Protein AF-A0A7K0GIQ5-F1 (afdb_monomer_lite)

InterPro domains:
  IPR002514 Transposase IS3/IS911family [PF01527] (7-69)
  IPR009057 Homedomain-like superfamily [SSF46689] (8-67)

Structure (mmCIF, N/CA/C/O backbone):
data_AF-A0A7K0GIQ5-F1
#
_entry.id   AF-A0A7K0GIQ5-F1
#
loop_
_atom_site.group_PDB
_atom_site.id
_atom_site.type_symbol
_atom_site.label_atom_id
_atom_site.label_alt_id
_atom_site.label_comp_id
_atom_site.label_asym_id
_atom_site.label_entity_id
_atom_site.label_seq_id
_atom_site.pdbx_PDB_ins_code
_atom_site.Cartn_x
_atom_site.Cartn_y
_atom_site.Cartn_z
_atom_site.occupancy
_atom_site.B_iso_or_equiv
_atom_site.auth_seq_id
_atom_site.auth_comp_id
_atom_site.auth_asym_id
_atom_site.auth_atom_id
_atom_site.pdbx_PDB_model_num
ATOM 1 N N . MET A 1 1 ? -0.412 -12.003 -29.679 1.00 37.84 1 MET A N 1
ATOM 2 C CA . MET A 1 1 ? -0.560 -11.074 -28.536 1.00 37.84 1 MET A CA 1
ATOM 3 C C . MET A 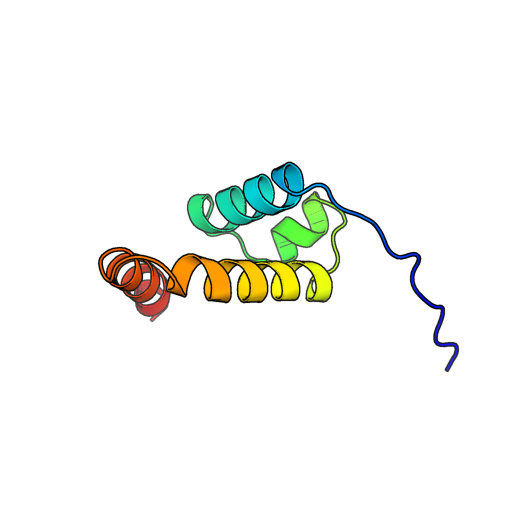1 1 ? 0.823 -10.590 -28.141 1.00 37.84 1 MET A C 1
ATOM 5 O O . MET A 1 1 ? 1.619 -11.387 -27.662 1.00 37.84 1 MET A O 1
ATOM 9 N N . SER A 1 2 ? 1.155 -9.332 -28.424 1.00 46.69 2 SER A N 1
ATOM 10 C CA . SER A 1 2 ? 2.472 -8.772 -28.109 1.00 46.69 2 SER A CA 1
ATOM 11 C C . SER A 1 2 ? 2.618 -8.643 -26.593 1.00 46.69 2 SER A C 1
ATOM 13 O O . SER A 1 2 ? 2.038 -7.741 -25.991 1.00 46.69 2 SER A O 1
ATOM 15 N N . ASN A 1 3 ? 3.385 -9.540 -25.970 1.00 55.16 3 ASN A N 1
ATOM 16 C CA . ASN A 1 3 ? 3.860 -9.372 -24.597 1.00 55.16 3 ASN A CA 1
ATOM 17 C C . ASN A 1 3 ? 4.893 -8.241 -24.602 1.00 55.16 3 ASN A C 1
ATOM 19 O O . ASN A 1 3 ? 6.101 -8.467 -24.632 1.00 55.16 3 ASN A O 1
ATOM 23 N N . LYS A 1 4 ? 4.407 -6.996 -24.657 1.00 54.31 4 LYS A N 1
ATOM 24 C CA . LYS A 1 4 ? 5.232 -5.809 -24.465 1.00 54.31 4 LYS A CA 1
ATOM 25 C C . LYS A 1 4 ? 5.734 -5.903 -23.028 1.00 54.31 4 LYS A C 1
ATOM 27 O O . LYS A 1 4 ? 4.964 -5.664 -22.098 1.00 54.31 4 LYS A O 1
ATOM 32 N N . LEU A 1 5 ? 6.977 -6.358 -22.858 1.00 53.53 5 LEU A N 1
ATOM 33 C CA . LEU A 1 5 ? 7.670 -6.370 -21.575 1.00 53.53 5 LEU A CA 1
ATOM 34 C C . LEU A 1 5 ? 7.531 -4.962 -21.006 1.00 53.53 5 LEU A C 1
ATOM 36 O O . LEU A 1 5 ? 8.105 -4.011 -21.533 1.00 53.53 5 LEU A O 1
ATOM 40 N N . ARG A 1 6 ? 6.660 -4.803 -20.004 1.00 58.34 6 ARG A N 1
ATOM 41 C CA . ARG A 1 6 ? 6.522 -3.525 -19.318 1.00 58.34 6 ARG A CA 1
ATOM 42 C C . ARG A 1 6 ? 7.876 -3.239 -18.697 1.00 58.34 6 ARG A C 1
ATOM 44 O O . ARG A 1 6 ? 8.356 -4.043 -17.897 1.00 58.34 6 ARG A O 1
ATOM 51 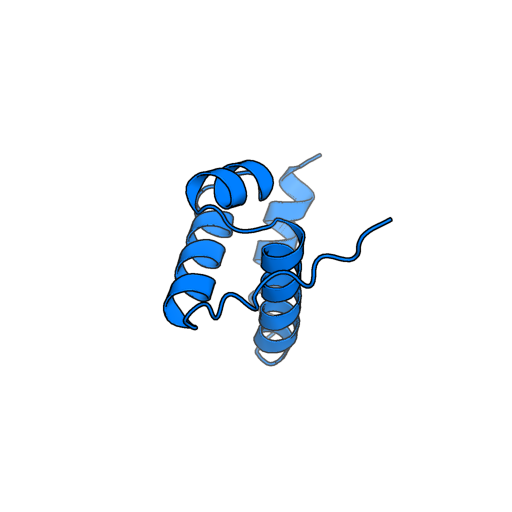N N . GLU A 1 7 ? 8.460 -2.113 -19.092 1.00 59.44 7 GLU A N 1
ATOM 52 C CA . GLU A 1 7 ? 9.602 -1.492 -18.431 1.00 59.44 7 GLU A CA 1
ATOM 53 C C . GLU A 1 7 ? 9.453 -1.692 -16.920 1.00 59.44 7 GLU A C 1
ATOM 55 O O . GLU A 1 7 ? 8.424 -1.323 -16.334 1.00 59.44 7 GLU A O 1
ATOM 60 N N . ARG A 1 8 ? 10.434 -2.353 -16.294 1.00 59.97 8 ARG A N 1
ATOM 61 C CA . ARG A 1 8 ? 10.416 -2.595 -14.850 1.00 59.97 8 ARG A CA 1
ATOM 62 C C . ARG A 1 8 ? 10.541 -1.247 -14.152 1.00 59.97 8 ARG A C 1
ATOM 64 O O . ARG A 1 8 ? 11.640 -0.764 -13.903 1.00 59.97 8 ARG A O 1
ATOM 71 N N . LYS A 1 9 ? 9.401 -0.639 -13.828 1.00 72.75 9 LYS A N 1
ATOM 72 C CA . LYS A 1 9 ? 9.352 0.538 -12.966 1.00 72.75 9 LYS A CA 1
ATOM 73 C C . LYS A 1 9 ? 9.893 0.137 -11.597 1.00 72.75 9 LYS A C 1
ATOM 75 O O . LYS A 1 9 ? 9.285 -0.663 -10.883 1.00 72.75 9 LYS A O 1
ATOM 80 N N . ASN A 1 10 ? 11.055 0.676 -11.254 1.00 78.94 10 ASN A N 1
ATOM 81 C CA . ASN A 1 10 ? 11.628 0.529 -9.928 1.00 78.94 10 ASN A CA 1
ATOM 82 C C . ASN A 1 10 ? 11.011 1.593 -9.026 1.00 78.94 10 ASN A C 1
ATOM 84 O O . ASN A 1 10 ? 11.209 2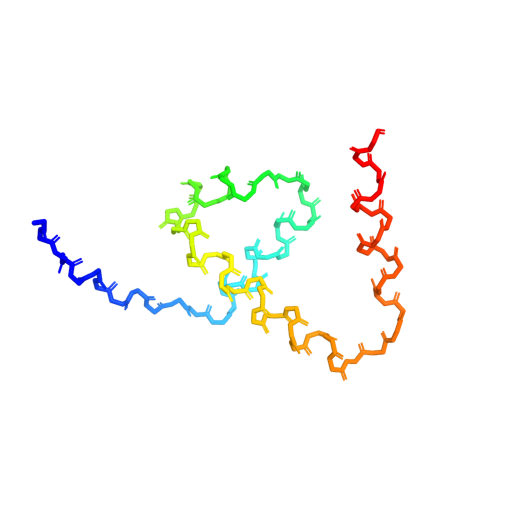.787 -9.222 1.00 78.94 10 ASN A O 1
ATOM 88 N N . TYR A 1 11 ? 10.237 1.142 -8.048 1.00 86.44 11 TYR A N 1
ATOM 89 C CA . TYR A 1 11 ? 9.663 2.004 -7.027 1.00 86.44 11 TYR A CA 1
ATOM 90 C C . TYR A 1 11 ? 10.522 1.924 -5.770 1.00 86.44 11 TYR A C 1
ATOM 92 O O . TYR A 1 11 ? 10.889 0.821 -5.345 1.00 86.44 11 TYR A O 1
ATOM 100 N N . SER A 1 12 ? 10.824 3.078 -5.172 1.00 89.38 12 SER A N 1
ATOM 101 C CA . SER A 1 12 ? 11.562 3.134 -3.913 1.00 89.38 12 SER A CA 1
ATOM 102 C C . SER A 1 12 ? 10.773 2.457 -2.791 1.00 89.38 12 SER A C 1
ATOM 104 O O . SER A 1 12 ? 9.541 2.395 -2.813 1.00 89.38 12 SER A O 1
ATOM 106 N N . MET A 1 13 ? 11.488 1.932 -1.797 1.00 86.12 13 MET A N 1
ATOM 107 C CA . MET A 1 13 ? 10.878 1.294 -0.627 1.00 86.12 13 MET A CA 1
ATOM 108 C C . MET A 1 13 ? 9.938 2.255 0.110 1.00 86.12 13 MET A C 1
ATOM 110 O O . MET A 1 13 ? 8.809 1.896 0.431 1.00 86.12 13 MET A O 1
ATOM 114 N N . GLU A 1 14 ? 10.383 3.497 0.301 1.00 88.19 14 GLU A N 1
ATOM 115 C CA . GLU A 1 14 ? 9.609 4.555 0.949 1.00 88.19 14 GLU A CA 1
ATOM 116 C C . GLU A 1 14 ? 8.288 4.825 0.219 1.00 88.19 14 GLU A C 1
ATOM 118 O O . GLU A 1 14 ? 7.239 4.946 0.847 1.00 88.19 14 GLU A O 1
ATOM 123 N N . PHE A 1 15 ? 8.311 4.850 -1.117 1.00 90.62 15 PHE A N 1
ATOM 124 C CA . PHE A 1 15 ? 7.106 5.058 -1.912 1.00 90.62 15 PHE A CA 1
ATOM 125 C C . PHE A 1 15 ? 6.102 3.912 -1.748 1.00 90.62 15 PHE A C 1
ATOM 127 O O . PHE A 1 15 ? 4.910 4.159 -1.567 1.00 90.62 15 PHE A O 1
ATOM 134 N N . LYS A 1 16 ? 6.580 2.661 -1.768 1.00 89.50 16 LYS A N 1
ATOM 135 C CA . LYS A 1 16 ? 5.729 1.481 -1.546 1.00 89.50 16 LYS A CA 1
ATOM 136 C C . LYS A 1 16 ? 5.073 1.530 -0.166 1.00 89.50 16 LYS A C 1
ATOM 138 O O . LYS A 1 16 ? 3.865 1.339 -0.062 1.00 89.50 16 LYS A O 1
ATOM 143 N N . LEU A 1 17 ? 5.860 1.841 0.867 1.00 88.12 17 LEU A N 1
ATOM 144 C CA . LEU A 1 17 ? 5.392 1.946 2.250 1.00 88.12 17 LEU A CA 1
ATOM 145 C C . LEU A 1 17 ? 4.370 3.069 2.433 1.00 88.12 17 LEU A C 1
ATOM 147 O O . LEU A 1 17 ? 3.323 2.844 3.030 1.00 88.12 17 LEU A O 1
ATOM 151 N N . ARG A 1 18 ? 4.633 4.258 1.881 1.00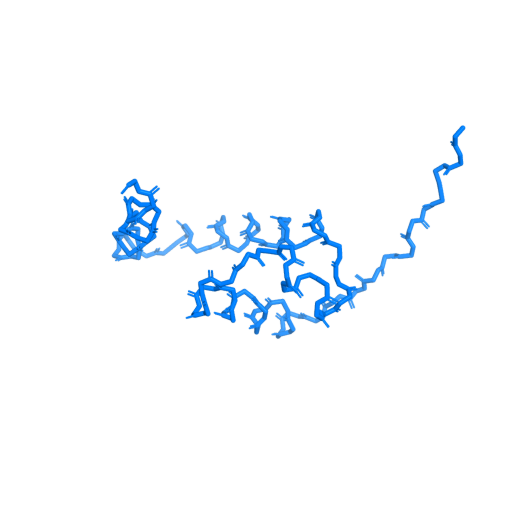 89.81 18 ARG A N 1
ATOM 152 C CA . ARG A 1 18 ? 3.717 5.405 1.964 1.00 89.81 18 ARG A CA 1
ATOM 153 C C . ARG A 1 18 ? 2.347 5.082 1.373 1.00 89.81 18 ARG A C 1
ATOM 155 O O . ARG A 1 18 ? 1.324 5.437 1.945 1.00 89.81 18 ARG A O 1
ATOM 162 N N . MET A 1 19 ? 2.332 4.387 0.242 1.00 89.56 19 MET A N 1
ATOM 163 C CA . MET A 1 19 ? 1.097 4.024 -0.445 1.00 89.56 19 MET A CA 1
ATOM 164 C C . MET A 1 19 ? 0.337 2.909 0.273 1.00 89.56 19 MET A C 1
ATOM 166 O O . MET A 1 19 ? -0.882 2.971 0.356 1.00 89.56 19 MET A O 1
ATOM 170 N N . LEU A 1 20 ? 1.035 1.910 0.822 1.00 87.38 20 LEU A N 1
ATOM 171 C CA . LEU A 1 20 ? 0.404 0.898 1.673 1.00 87.38 20 LEU A CA 1
ATOM 172 C C . LEU A 1 20 ? -0.196 1.538 2.924 1.00 87.38 20 LEU A C 1
ATOM 174 O O . LEU A 1 20 ? -1.353 1.287 3.236 1.00 87.38 20 LEU A O 1
ATOM 178 N N . LYS A 1 21 ? 0.540 2.438 3.581 1.00 86.06 21 LYS A N 1
ATOM 179 C CA . LYS A 1 21 ? 0.031 3.204 4.721 1.00 86.06 21 LYS A CA 1
ATOM 180 C C . LYS A 1 21 ? -1.255 3.956 4.365 1.00 86.06 21 LYS A C 1
ATOM 182 O O . LYS A 1 21 ? -2.258 3.790 5.046 1.00 86.06 21 LYS A O 1
ATOM 187 N N . GLU A 1 22 ? -1.268 4.701 3.259 1.00 87.50 22 GLU A N 1
ATOM 188 C CA . GLU A 1 22 ? -2.472 5.414 2.808 1.00 87.50 22 GLU A CA 1
ATOM 189 C C . GLU A 1 22 ? -3.627 4.461 2.462 1.00 87.50 22 GLU A C 1
ATOM 191 O O . GLU A 1 22 ? -4.785 4.786 2.717 1.00 87.50 22 GLU A O 1
ATOM 196 N N . TYR A 1 23 ? -3.344 3.283 1.899 1.00 87.62 23 TYR A N 1
ATOM 197 C CA . TYR A 1 23 ? -4.364 2.265 1.635 1.00 87.62 23 TYR A CA 1
ATOM 198 C C . TYR A 1 23 ? -5.062 1.816 2.924 1.00 87.62 23 TYR A C 1
ATOM 200 O O . TYR A 1 23 ? -6.294 1.820 2.970 1.00 87.62 23 TYR A O 1
ATOM 208 N N . TYR A 1 24 ? -4.290 1.492 3.963 1.00 83.44 24 TYR A N 1
ATOM 209 C CA . TYR A 1 24 ? -4.832 1.045 5.246 1.00 83.44 24 TYR A CA 1
ATOM 210 C C . TYR A 1 24 ? -5.499 2.182 6.037 1.00 83.44 24 TYR A C 1
ATOM 212 O O . TYR A 1 24 ? -6.562 1.968 6.609 1.00 83.44 24 TYR A O 1
ATOM 220 N N . GLU A 1 25 ? -4.946 3.401 6.022 1.00 84.31 25 GLU A N 1
ATOM 221 C CA . GLU A 1 25 ? -5.502 4.549 6.760 1.00 84.31 25 GLU A CA 1
ATOM 222 C C . GLU A 1 25 ? -6.759 5.141 6.107 1.00 84.31 25 GLU A C 1
ATOM 224 O O . GLU A 1 25 ? -7.684 5.558 6.798 1.00 84.31 25 GLU A O 1
ATOM 229 N N . SER A 1 26 ? -6.813 5.202 4.773 1.00 79.94 26 SER A N 1
ATOM 230 C CA . SER A 1 26 ? -7.925 5.858 4.068 1.00 79.94 26 SER A CA 1
ATOM 231 C C . SER A 1 26 ? -9.148 4.963 3.865 1.00 79.94 26 SER A C 1
ATOM 233 O O . SER A 1 26 ? -10.187 5.452 3.420 1.00 79.94 26 SER A O 1
ATOM 235 N N . GLY A 1 27 ? -9.016 3.645 4.070 1.00 76.75 27 GLY A N 1
ATOM 236 C CA . GLY A 1 27 ? -10.045 2.662 3.709 1.00 76.75 27 GLY A CA 1
ATOM 237 C C . GLY A 1 27 ? -10.389 2.639 2.209 1.00 76.75 27 GLY A C 1
ATOM 238 O O . GLY A 1 27 ? -11.387 2.035 1.804 1.00 76.75 27 GLY A O 1
ATOM 239 N N . SER A 1 28 ? -9.588 3.304 1.367 1.00 78.88 28 SER A N 1
ATOM 240 C CA . SER A 1 28 ? -9.819 3.409 -0.073 1.00 78.88 28 SER A CA 1
ATOM 241 C C . SER A 1 28 ? -9.637 2.067 -0.766 1.00 78.88 28 SER A C 1
ATOM 243 O O . SER A 1 28 ? -8.872 1.205 -0.343 1.00 78.88 28 SER A O 1
ATOM 245 N N . THR A 1 29 ? -10.287 1.891 -1.914 1.00 84.56 29 THR A N 1
ATOM 246 C CA . THR A 1 29 ? -10.026 0.708 -2.733 1.00 84.56 29 THR A CA 1
ATOM 247 C C . THR A 1 29 ? -8.643 0.796 -3.376 1.00 84.56 29 THR A C 1
ATOM 249 O O . THR A 1 29 ? -8.228 1.857 -3.855 1.00 84.56 29 THR A O 1
ATOM 252 N N . LYS A 1 30 ? -7.957 -0.349 -3.476 1.00 84.88 30 LYS A N 1
ATOM 253 C CA . LYS A 1 30 ? -6.670 -0.480 -4.183 1.00 84.88 30 LYS A CA 1
ATOM 254 C C . LYS A 1 30 ? -6.724 0.153 -5.573 1.00 84.88 30 LYS A C 1
ATOM 256 O O . LYS A 1 30 ? -5.800 0.847 -5.969 1.00 84.88 30 LYS A O 1
ATOM 261 N N . TYR A 1 31 ? -7.839 -0.027 -6.287 1.00 85.00 31 TYR A N 1
ATOM 262 C CA . TYR A 1 31 ? -8.066 0.555 -7.611 1.00 85.00 31 TYR A CA 1
ATOM 263 C C . TYR A 1 31 ? -7.974 2.088 -7.621 1.00 85.00 31 TYR A C 1
ATOM 265 O O . TYR A 1 31 ? -7.279 2.655 -8.466 1.00 85.00 31 TYR A O 1
ATOM 273 N N . ARG A 1 32 ? -8.634 2.771 -6.673 1.00 85.38 32 ARG A N 1
ATOM 274 C CA . ARG A 1 32 ? -8.577 4.238 -6.563 1.00 85.38 32 ARG A CA 1
ATOM 275 C C . ARG A 1 32 ? -7.156 4.718 -6.286 1.00 85.38 32 ARG A C 1
ATOM 277 O O . ARG A 1 32 ? -6.702 5.667 -6.921 1.00 85.38 32 ARG A O 1
ATOM 284 N N . LEU A 1 33 ? -6.449 4.027 -5.396 1.00 88.25 33 LEU A N 1
ATOM 285 C CA . LEU A 1 33 ? -5.084 4.380 -5.023 1.00 88.25 33 LEU A CA 1
ATOM 286 C C . LEU A 1 33 ? -4.092 4.142 -6.172 1.00 88.25 33 LEU A C 1
ATOM 288 O O . LEU A 1 33 ? -3.304 5.019 -6.515 1.00 88.25 33 LEU A O 1
ATOM 292 N N . CYS A 1 34 ? -4.212 3.003 -6.852 1.00 90.06 34 CYS A N 1
ATOM 293 C CA . CYS A 1 34 ? -3.449 2.667 -8.052 1.00 90.06 34 CYS A CA 1
ATOM 294 C C . CYS A 1 34 ? -3.641 3.710 -9.160 1.00 90.06 34 CYS A C 1
ATOM 296 O O . CYS A 1 34 ? -2.666 4.161 -9.761 1.00 90.06 34 CYS A O 1
ATOM 298 N N . LYS A 1 35 ? -4.884 4.160 -9.385 1.00 90.06 35 LYS A N 1
ATOM 299 C CA . LYS A 1 35 ? -5.192 5.219 -10.355 1.00 90.06 35 LYS A CA 1
ATOM 300 C C . LYS A 1 35 ? -4.562 6.559 -9.961 1.00 90.06 35 LYS A C 1
ATOM 302 O O . LYS A 1 35 ? -3.996 7.224 -10.822 1.00 90.06 35 LYS A O 1
ATOM 307 N N . LYS A 1 36 ? -4.612 6.930 -8.676 1.00 90.81 36 LYS A N 1
ATOM 308 C CA . LYS A 1 36 ? -4.004 8.163 -8.143 1.00 90.81 36 LYS A CA 1
ATOM 309 C C . LYS A 1 36 ? -2.487 8.186 -8.348 1.00 90.81 36 LYS A C 1
ATOM 311 O O . LYS A 1 36 ? -1.945 9.189 -8.795 1.00 90.81 36 LYS A O 1
ATOM 316 N N . TYR A 1 37 ? -1.816 7.072 -8.069 1.00 88.56 37 TYR A N 1
ATOM 317 C CA . TYR A 1 37 ? -0.357 6.971 -8.133 1.00 88.56 37 TYR A CA 1
ATOM 318 C C . TYR A 1 37 ? 0.185 6.456 -9.474 1.00 88.56 37 TYR A C 1
ATOM 320 O O . TYR A 1 37 ? 1.396 6.307 -9.628 1.00 88.56 37 TYR A O 1
ATOM 328 N N . SER A 1 38 ? -0.685 6.194 -10.458 1.00 88.69 38 SER A N 1
ATOM 329 C CA . SER A 1 38 ? -0.319 5.566 -11.740 1.00 88.69 38 SER A CA 1
ATOM 330 C C . SER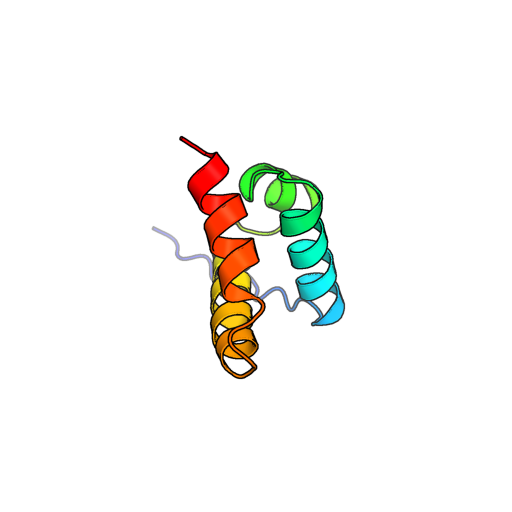 A 1 38 ? 0.488 4.272 -11.559 1.00 88.69 38 SER A C 1
ATOM 332 O O . SER A 1 38 ? 1.478 4.007 -12.253 1.00 88.69 38 SER A O 1
ATOM 334 N N . VAL A 1 39 ? 0.064 3.476 -10.580 1.00 88.75 39 VAL A N 1
ATOM 335 C CA . VAL A 1 39 ? 0.637 2.176 -10.232 1.00 88.75 39 VAL A CA 1
ATOM 336 C C . VAL A 1 39 ? -0.310 1.098 -10.719 1.00 88.75 39 VAL A C 1
ATOM 338 O O . VAL A 1 39 ? -1.526 1.223 -10.613 1.00 88.75 39 VAL A O 1
ATOM 341 N N . ASP A 1 40 ? 0.244 0.022 -11.262 1.00 89.25 40 ASP A N 1
ATOM 342 C CA . ASP A 1 40 ? -0.568 -1.118 -11.655 1.00 89.25 40 ASP A CA 1
ATOM 343 C C . ASP A 1 40 ? -1.113 -1.857 -10.443 1.00 89.25 40 ASP A C 1
ATOM 345 O O . ASP A 1 40 ? -0.372 -2.167 -9.511 1.00 89.25 40 ASP A O 1
ATOM 349 N N . TYR A 1 41 ? -2.382 -2.246 -10.525 1.00 86.31 41 TYR A N 1
ATOM 350 C CA . TYR A 1 41 ? -3.041 -3.046 -9.496 1.00 86.31 41 TYR A CA 1
ATOM 351 C C . TYR A 1 41 ? -2.235 -4.301 -9.133 1.00 86.31 41 TYR A C 1
ATOM 353 O O . TYR A 1 41 ? -1.967 -4.551 -7.964 1.00 86.31 41 TYR A O 1
ATOM 361 N N . VAL A 1 42 ? -1.761 -5.046 -10.139 1.00 87.75 42 VAL A N 1
ATOM 362 C CA . VAL A 1 42 ? -0.956 -6.265 -9.936 1.00 87.75 42 VAL A CA 1
ATOM 363 C C . VAL A 1 42 ? 0.362 -5.959 -9.219 1.00 87.75 42 VAL A C 1
ATOM 365 O O . VAL A 1 42 ? 0.807 -6.734 -8.376 1.00 87.75 42 VAL A O 1
ATOM 368 N N . THR A 1 43 ? 0.990 -4.826 -9.536 1.00 89.19 43 THR A N 1
ATOM 369 C CA . THR A 1 43 ? 2.225 -4.383 -8.879 1.00 89.19 43 THR A CA 1
ATOM 370 C C . THR A 1 43 ? 1.965 -4.043 -7.416 1.00 89.19 43 THR A C 1
ATOM 372 O O . THR A 1 43 ? 2.727 -4.471 -6.553 1.00 89.19 43 THR A O 1
ATOM 375 N N . PHE A 1 44 ? 0.868 -3.339 -7.135 1.00 88.62 44 PHE A N 1
ATOM 376 C CA . PHE A 1 44 ? 0.461 -2.997 -5.777 1.00 88.62 44 PHE A CA 1
ATOM 377 C C . PHE A 1 44 ? 0.123 -4.242 -4.942 1.00 88.62 44 PHE A C 1
ATOM 379 O O . PHE A 1 44 ? 0.650 -4.394 -3.845 1.00 88.62 44 PHE A O 1
ATOM 386 N N . SER A 1 45 ? -0.653 -5.187 -5.486 1.00 87.12 45 SER A N 1
ATOM 387 C CA . SER A 1 45 ? -0.969 -6.460 -4.816 1.00 87.12 45 SER A CA 1
ATOM 388 C C . SER A 1 45 ? 0.274 -7.297 -4.502 1.00 87.12 45 SER A C 1
ATOM 390 O O . SER A 1 45 ? 0.334 -7.951 -3.467 1.00 87.12 45 SER A O 1
ATOM 392 N N . ARG A 1 46 ? 1.300 -7.264 -5.362 1.00 87.69 46 ARG A N 1
ATOM 393 C CA . ARG A 1 46 ? 2.582 -7.929 -5.072 1.00 87.69 46 ARG A CA 1
ATOM 394 C C . ARG A 1 46 ? 3.323 -7.283 -3.910 1.00 87.69 46 ARG A C 1
ATOM 396 O O . ARG A 1 46 ? 4.021 -7.986 -3.189 1.00 87.69 46 ARG A O 1
ATOM 403 N N . TRP A 1 47 ? 3.231 -5.963 -3.755 1.00 88.81 47 TRP A N 1
ATOM 404 C CA . TRP A 1 47 ? 3.828 -5.296 -2.603 1.00 88.81 47 TRP A CA 1
ATOM 405 C C . TRP A 1 47 ? 3.085 -5.657 -1.339 1.00 88.81 47 TRP A C 1
ATOM 407 O O . TRP A 1 47 ? 3.740 -6.071 -0.400 1.00 88.81 47 TRP A O 1
ATOM 417 N N . GLU A 1 48 ? 1.760 -5.567 -1.340 1.00 86.44 48 GLU A N 1
ATOM 418 C CA . GLU A 1 48 ? 0.936 -5.975 -0.203 1.00 86.44 48 GLU A CA 1
ATOM 419 C C . GLU A 1 48 ? 1.321 -7.378 0.280 1.00 86.44 48 GLU A C 1
ATOM 421 O O . GLU A 1 48 ? 1.788 -7.490 1.402 1.00 86.44 48 GLU A O 1
ATOM 426 N N . GLY A 1 49 ? 1.320 -8.398 -0.588 1.00 85.25 49 GLY A N 1
ATOM 427 C CA . GLY A 1 49 ? 1.734 -9.751 -0.188 1.00 85.25 49 GLY A CA 1
ATOM 428 C C . GLY A 1 49 ? 3.206 -9.862 0.244 1.00 85.25 49 GLY A C 1
ATOM 429 O O . GLY A 1 49 ? 3.534 -10.607 1.163 1.00 85.25 49 GLY A O 1
ATOM 430 N N . TYR A 1 50 ? 4.119 -9.103 -0.373 1.00 85.50 50 TYR A N 1
ATOM 431 C CA . TYR A 1 50 ? 5.522 -9.053 0.059 1.00 85.50 50 TYR A CA 1
ATOM 432 C C . TYR A 1 50 ? 5.671 -8.449 1.459 1.00 85.50 50 TYR A C 1
ATOM 434 O O . TYR A 1 50 ? 6.444 -8.956 2.270 1.00 85.50 50 TYR A O 1
ATOM 442 N N . PHE A 1 51 ? 4.955 -7.364 1.743 1.00 82.00 51 PHE A N 1
ATOM 443 C CA . PHE A 1 51 ? 4.997 -6.697 3.034 1.00 82.00 51 PHE A CA 1
ATOM 444 C C . PHE A 1 51 ? 4.238 -7.482 4.091 1.00 82.00 51 PHE A C 1
ATOM 446 O O . PHE A 1 51 ? 4.784 -7.620 5.170 1.00 82.00 51 PHE A O 1
ATOM 453 N N . GLU A 1 52 ? 3.095 -8.076 3.762 1.00 75.81 52 GLU A N 1
ATOM 454 C CA . GLU A 1 52 ? 2.341 -9.003 4.610 1.00 75.81 52 GLU A CA 1
ATOM 455 C C . GLU A 1 52 ? 3.209 -10.203 5.010 1.00 75.81 52 GLU A C 1
ATOM 457 O O . GLU A 1 52 ? 3.379 -10.495 6.187 1.00 75.81 52 GLU A O 1
ATOM 462 N N . SER A 1 53 ? 3.905 -10.829 4.052 1.00 74.62 53 SER A N 1
ATOM 463 C CA . SER A 1 53 ? 4.850 -11.916 4.355 1.00 74.62 53 SER A CA 1
ATOM 464 C C . SER A 1 53 ? 6.016 -11.487 5.253 1.00 74.62 53 SER A C 1
ATOM 466 O O . SER A 1 53 ? 6.588 -12.311 5.961 1.00 74.62 53 SER A O 1
ATOM 468 N N . LYS A 1 54 ? 6.373 -10.196 5.237 1.00 70.25 54 LYS A N 1
ATOM 469 C CA . LYS A 1 54 ? 7.417 -9.626 6.093 1.00 70.25 54 LYS A CA 1
ATOM 470 C C . LYS A 1 54 ? 6.885 -9.150 7.442 1.00 70.25 54 LYS A C 1
ATOM 472 O O . LYS A 1 54 ? 7.618 -9.271 8.419 1.00 70.25 54 LYS A O 1
ATOM 477 N N . THR A 1 55 ? 5.662 -8.633 7.524 1.00 60.69 55 THR A N 1
ATOM 478 C CA . THR A 1 55 ? 5.006 -8.251 8.782 1.00 60.69 55 THR A CA 1
ATOM 479 C C . THR A 1 55 ? 4.607 -9.483 9.579 1.00 60.69 55 THR A C 1
ATOM 481 O O . THR A 1 55 ? 4.761 -9.462 10.792 1.00 60.69 55 THR A O 1
ATOM 484 N N . LEU A 1 56 ? 4.268 -10.594 8.914 1.00 50.75 56 LEU A N 1
ATOM 485 C CA . LEU A 1 56 ? 4.096 -11.919 9.526 1.00 50.75 56 LEU A CA 1
ATOM 486 C C . LEU A 1 56 ? 5.352 -12.433 10.262 1.00 50.75 56 LEU A C 1
ATOM 488 O O . LEU A 1 56 ? 5.271 -13.418 10.991 1.00 50.75 56 LEU A O 1
ATOM 492 N N . SER A 1 57 ? 6.507 -11.770 10.118 1.00 51.75 57 SER A N 1
ATOM 493 C CA . SER A 1 57 ? 7.715 -12.096 10.888 1.00 51.75 57 SER A CA 1
ATOM 494 C C . SER A 1 57 ? 7.714 -11.552 12.327 1.00 51.75 57 SER A C 1
ATOM 496 O O . SER A 1 57 ? 8.655 -11.866 13.049 1.00 51.75 57 SER A O 1
ATOM 498 N N . LEU A 1 58 ? 6.746 -10.727 12.762 1.00 45.34 58 LEU A N 1
ATOM 499 C CA . LEU A 1 58 ? 6.739 -10.092 14.097 1.00 45.34 58 LEU A CA 1
ATOM 500 C C . LEU A 1 58 ? 5.304 -9.863 14.647 1.00 45.34 58 LEU A C 1
ATOM 502 O O . LEU A 1 58 ? 4.346 -9.900 13.885 1.00 45.34 58 LEU A O 1
ATOM 506 N N . PRO A 1 59 ? 5.158 -9.690 15.978 1.00 45.44 59 PRO A N 1
ATOM 507 C CA . PRO A 1 59 ? 4.342 -10.502 16.883 1.00 45.44 59 PRO A CA 1
ATOM 508 C C . PRO A 1 59 ? 2.830 -10.324 16.710 1.00 45.44 59 PRO A C 1
ATOM 510 O O . PRO A 1 59 ? 2.348 -9.275 16.293 1.00 45.44 59 PRO A O 1
ATOM 513 N N . SER A 1 60 ? 2.113 -11.371 17.110 1.00 49.91 60 SER A N 1
ATOM 514 C CA . SER A 1 60 ? 0.680 -11.691 17.015 1.00 49.91 60 SER A CA 1
ATOM 515 C C . SER A 1 60 ? -0.364 -10.600 17.341 1.00 49.91 60 SER A C 1
ATOM 517 O O . SER A 1 60 ? -1.558 -10.870 17.226 1.00 49.91 60 SER A O 1
ATOM 519 N N . ASP A 1 61 ? 0.040 -9.385 17.709 1.00 50.94 61 ASP A N 1
ATOM 520 C CA . ASP A 1 61 ? -0.838 -8.285 18.134 1.00 50.94 61 ASP A CA 1
ATOM 521 C C . ASP A 1 61 ? -1.425 -7.465 16.965 1.00 50.94 61 ASP A C 1
ATOM 523 O O . ASP A 1 61 ? -2.436 -6.786 17.127 1.00 50.94 61 ASP A O 1
ATOM 527 N N . LEU A 1 62 ? -0.844 -7.523 15.758 1.00 48.62 62 LEU A N 1
ATOM 528 C CA . LEU A 1 62 ? -1.363 -6.791 14.582 1.00 48.62 62 LEU A CA 1
ATOM 529 C C . LEU A 1 62 ? -2.460 -7.547 13.816 1.00 48.62 62 LEU A C 1
ATOM 531 O O . LEU A 1 62 ? -3.291 -6.928 13.148 1.00 48.62 62 LEU A O 1
ATOM 535 N N . THR A 1 63 ? -2.505 -8.873 13.959 1.00 54.97 63 THR A N 1
ATOM 536 C CA . THR A 1 63 ? -3.481 -9.755 13.301 1.00 54.97 63 THR A CA 1
ATOM 537 C C . THR A 1 63 ? -4.925 -9.448 13.699 1.00 54.97 63 THR A C 1
ATOM 539 O O . THR A 1 63 ? -5.839 -9.642 12.901 1.00 54.97 63 THR A O 1
ATOM 542 N N . GLU A 1 64 ? -5.148 -8.925 14.906 1.00 54.22 64 GLU A N 1
ATOM 543 C CA . GLU A 1 64 ? -6.489 -8.609 15.402 1.00 54.22 64 GLU A CA 1
ATOM 544 C C . GLU A 1 64 ? -7.078 -7.356 14.727 1.00 54.22 64 GLU A C 1
ATOM 546 O O . GLU A 1 64 ? -8.269 -7.325 14.408 1.00 54.22 64 GLU A O 1
ATOM 551 N N . LEU A 1 65 ? -6.244 -6.363 14.389 1.00 52.97 65 LEU A N 1
ATOM 552 C CA . LEU A 1 65 ? -6.678 -5.160 13.668 1.00 52.97 65 LEU A CA 1
ATOM 553 C C . LEU A 1 65 ? -7.017 -5.458 12.200 1.00 52.97 65 LEU A C 1
ATOM 555 O O . LEU A 1 65 ? -8.023 -4.965 11.685 1.00 52.97 65 LEU A O 1
ATOM 559 N N . GLU A 1 66 ? -6.214 -6.288 11.528 1.00 53.09 66 GLU A N 1
ATOM 560 C CA . GLU A 1 66 ? -6.476 -6.696 10.141 1.00 53.09 66 GLU A CA 1
ATOM 561 C C . GLU A 1 66 ? -7.767 -7.517 10.031 1.00 53.09 66 GLU A C 1
ATOM 563 O O . GLU A 1 66 ? -8.582 -7.275 9.134 1.00 53.09 66 GLU A O 1
ATOM 568 N N . HIS A 1 67 ? -8.012 -8.425 10.984 1.00 58.41 67 HIS A N 1
ATOM 569 C CA . HIS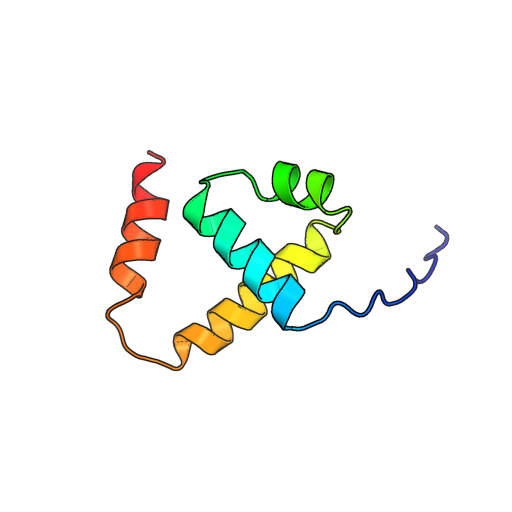 A 1 67 ? -9.240 -9.216 11.015 1.00 58.41 67 HIS A CA 1
ATOM 570 C C . HIS A 1 67 ? -10.477 -8.360 11.319 1.00 58.41 67 HIS A C 1
ATOM 572 O O . HIS A 1 67 ? -11.520 -8.575 10.705 1.00 58.41 67 HIS A O 1
ATOM 578 N N . GLN A 1 68 ? -10.384 -7.352 12.195 1.00 53.81 68 GLN A N 1
ATOM 579 C CA . GLN A 1 68 ? -11.508 -6.447 12.465 1.00 53.81 68 GLN A CA 1
ATOM 580 C C . GLN A 1 68 ? -11.841 -5.538 11.275 1.00 53.81 68 GLN A C 1
ATOM 582 O O . GLN A 1 68 ? -13.015 -5.378 10.938 1.00 53.81 68 GLN A O 1
ATOM 587 N N . VAL A 1 69 ? -10.837 -5.005 10.575 1.00 55.94 69 VAL A N 1
ATOM 588 C CA . VAL A 1 69 ? -11.053 -4.182 9.369 1.00 55.94 69 VAL A CA 1
ATOM 589 C C . VAL A 1 69 ? -11.605 -5.020 8.208 1.00 55.94 69 VAL A C 1
ATOM 591 O O . VAL A 1 69 ? -12.422 -4.535 7.420 1.00 55.94 69 VAL A O 1
ATOM 594 N N . TYR A 1 70 ? -11.204 -6.290 8.104 1.00 54.44 70 TYR A N 1
ATOM 595 C CA . TYR A 1 70 ? -11.733 -7.219 7.107 1.00 54.44 70 TYR A CA 1
ATOM 596 C C . TYR A 1 70 ? -13.161 -7.702 7.442 1.00 54.44 70 TYR A C 1
ATOM 598 O O . TYR A 1 70 ? -13.994 -7.789 6.539 1.00 54.44 70 TYR A O 1
ATOM 606 N N . MET A 1 71 ? -13.480 -7.948 8.721 1.00 52.47 71 MET A N 1
ATOM 607 C CA . MET A 1 71 ? -14.803 -8.412 9.181 1.00 52.47 71 MET A CA 1
ATOM 608 C C . MET A 1 71 ? -15.856 -7.298 9.301 1.00 52.47 71 MET A C 1
ATOM 610 O O . MET A 1 71 ? -17.045 -7.590 9.217 1.00 52.47 71 MET A O 1
ATOM 614 N N . ALA A 1 72 ? -15.460 -6.024 9.411 1.00 48.88 72 ALA A N 1
ATOM 615 C CA . ALA A 1 72 ? -16.377 -4.874 9.374 1.00 48.88 72 ALA A CA 1
ATOM 616 C C . ALA A 1 72 ? -16.997 -4.612 7.980 1.00 48.88 72 ALA A C 1
ATOM 618 O O . ALA A 1 72 ? -17.754 -3.661 7.799 1.00 48.88 72 ALA A O 1
ATOM 619 N N . ARG A 1 73 ? -16.670 -5.444 6.980 1.00 51.72 73 ARG A N 1
ATOM 620 C CA . ARG A 1 73 ? -17.254 -5.434 5.628 1.00 51.72 73 ARG A CA 1
ATOM 621 C C . ARG A 1 73 ? -18.390 -6.454 5.435 1.00 51.72 73 ARG A C 1
ATOM 623 O O . ARG A 1 73 ? -18.621 -6.867 4.298 1.00 51.72 73 ARG A O 1
ATOM 630 N N . LYS A 1 74 ? -19.087 -6.867 6.498 1.00 39.94 74 LYS A N 1
ATOM 631 C CA . LYS A 1 74 ? -20.337 -7.634 6.381 1.00 39.94 74 LYS A CA 1
ATOM 632 C C . LYS A 1 74 ? -21.554 -6.768 6.672 1.00 39.94 74 LYS A C 1
ATOM 634 O O . LYS A 1 74 ? -21.508 -6.030 7.676 1.00 39.94 74 LYS A O 1
#

pLDDT: mean 72.84, std 16.95, range [37.84, 90.81]

Foldseek 3Di:
DDPPPPDPDDDDPVRLVVLVVCCVVVVDDLVVSCVVVVHDSVRNVVSVVVVVVVPVVDDDPVVVVVVVSVVVPD

Organism: Parabacteroides distasonis (NCBI:txid823)

Radius of gyration: 14.38 Å; chains: 1; bounding box: 32×20×47 Å

Sequence (74 aa):
MSNKLRERKNYSMEFKLRMLKEYYESGSTKYRLCKKYSVDYVTFSRWEGYFESKTLSLPSDLTELEHQVYMARK

Secondary structure (DSSP, 8-state):
------------HHHHHHHHHHHHHH---HHHHHHHHT--HHHHHHHHHHHHHHHTTS-TTSHHHHHHHHHTT-